Protein AF-A0A2V5Q8K9-F1 (afdb_monomer)

Mean predicted aligned error: 4.5 Å

Structure (mmCIF, N/CA/C/O backbone):
data_AF-A0A2V5Q8K9-F1
#
_entry.id   AF-A0A2V5Q8K9-F1
#
loop_
_atom_site.group_PDB
_atom_site.id
_atom_site.type_symbol
_atom_site.label_atom_id
_atom_site.label_alt_id
_atom_site.label_comp_id
_atom_site.label_asym_id
_atom_site.label_entity_id
_atom_site.label_seq_id
_atom_site.pdbx_PDB_ins_code
_atom_site.Cartn_x
_atom_site.Cartn_y
_atom_site.Cartn_z
_atom_site.occupancy
_atom_site.B_iso_or_equiv
_atom_site.auth_seq_id
_atom_site.auth_comp_id
_atom_site.auth_asym_id
_atom_site.auth_atom_id
_atom_site.pdbx_PDB_model_num
ATOM 1 N N . MET A 1 1 ? 4.299 5.454 12.521 1.00 78.00 1 MET A N 1
ATOM 2 C CA . MET A 1 1 ? 3.818 4.447 11.547 1.00 78.00 1 MET A CA 1
ATOM 3 C C . MET A 1 1 ? 4.243 4.804 10.130 1.00 78.00 1 MET A C 1
ATOM 5 O O . MET A 1 1 ? 5.062 4.069 9.610 1.00 78.00 1 MET A O 1
ATOM 9 N N . ALA A 1 2 ? 3.815 5.938 9.555 1.00 81.38 2 ALA A N 1
ATOM 10 C CA . ALA A 1 2 ? 4.204 6.335 8.190 1.00 81.38 2 ALA A CA 1
ATOM 11 C C . ALA A 1 2 ? 5.725 6.293 7.936 1.00 81.38 2 ALA A C 1
ATOM 13 O O . ALA A 1 2 ? 6.156 5.607 7.022 1.00 81.38 2 ALA A O 1
ATOM 14 N N . ILE A 1 3 ? 6.539 6.900 8.813 1.00 89.94 3 ILE A N 1
ATOM 15 C CA . ILE A 1 3 ? 8.014 6.887 8.697 1.00 89.94 3 ILE A CA 1
ATOM 16 C C . ILE A 1 3 ? 8.577 5.458 8.649 1.00 89.94 3 ILE A C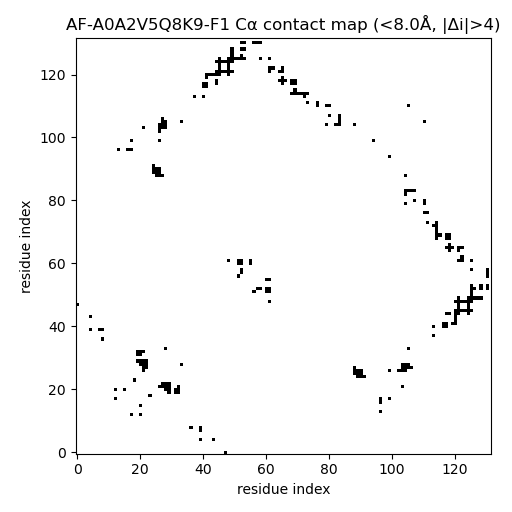 1
ATOM 18 O O . ILE A 1 3 ? 9.430 5.152 7.826 1.00 89.94 3 ILE A O 1
ATOM 22 N N . LEU A 1 4 ? 8.084 4.567 9.512 1.00 89.31 4 LEU A N 1
ATOM 23 C CA . LEU A 1 4 ? 8.542 3.178 9.565 1.00 89.31 4 LEU A CA 1
ATOM 24 C C . LEU A 1 4 ? 8.188 2.426 8.275 1.00 89.31 4 LEU A C 1
ATOM 26 O O . LEU A 1 4 ? 9.013 1.686 7.756 1.00 89.31 4 LEU A O 1
ATOM 30 N N . ILE A 1 5 ? 6.994 2.663 7.728 1.00 89.00 5 ILE A N 1
ATOM 31 C CA . ILE A 1 5 ? 6.558 2.082 6.452 1.00 89.00 5 ILE A CA 1
ATOM 32 C C . ILE A 1 5 ? 7.443 2.592 5.313 1.00 89.00 5 ILE A C 1
ATOM 34 O O . ILE A 1 5 ? 7.925 1.795 4.513 1.00 89.00 5 ILE A O 1
ATOM 38 N N . THR A 1 6 ? 7.720 3.898 5.279 1.00 88.69 6 THR A N 1
ATOM 39 C CA . THR A 1 6 ? 8.639 4.503 4.310 1.00 88.69 6 THR A CA 1
ATOM 40 C C . THR A 1 6 ? 10.025 3.863 4.382 1.00 88.69 6 THR A C 1
ATOM 42 O O . THR A 1 6 ? 10.568 3.488 3.349 1.00 88.69 6 THR A O 1
ATOM 45 N N . ILE A 1 7 ? 10.578 3.667 5.585 1.00 93.75 7 ILE A N 1
ATOM 46 C CA . ILE A 1 7 ? 11.880 3.008 5.770 1.00 93.75 7 ILE A CA 1
ATOM 47 C C . ILE A 1 7 ? 11.851 1.568 5.249 1.00 93.75 7 ILE A C 1
ATOM 49 O O . ILE A 1 7 ? 12.787 1.161 4.567 1.00 93.75 7 ILE A O 1
ATOM 53 N N . ILE A 1 8 ? 10.786 0.805 5.519 1.00 93.81 8 ILE A N 1
ATOM 54 C CA . ILE A 1 8 ? 10.654 -0.577 5.030 1.00 93.81 8 ILE A CA 1
ATOM 55 C C . ILE A 1 8 ? 10.613 -0.616 3.500 1.00 93.81 8 ILE A C 1
ATOM 57 O O . ILE A 1 8 ? 11.313 -1.427 2.900 1.00 93.81 8 ILE A O 1
ATOM 61 N N . PHE A 1 9 ? 9.842 0.269 2.863 1.00 91.88 9 PHE A N 1
ATOM 62 C CA . PHE A 1 9 ? 9.799 0.361 1.402 1.00 91.88 9 PHE A CA 1
ATOM 63 C C . PHE A 1 9 ? 11.159 0.739 0.809 1.00 91.88 9 PHE A C 1
ATOM 65 O O . PHE A 1 9 ? 11.600 0.103 -0.146 1.00 91.88 9 PHE A O 1
ATOM 72 N N . ILE A 1 10 ? 11.847 1.725 1.391 1.00 92.06 10 ILE A N 1
ATOM 73 C CA . ILE A 1 10 ? 13.190 2.125 0.952 1.00 92.06 10 ILE A CA 1
ATOM 74 C C . ILE A 1 10 ? 14.166 0.956 1.102 1.00 92.06 10 ILE A C 1
ATOM 76 O O . ILE A 1 10 ? 14.872 0.629 0.155 1.00 92.06 10 ILE A O 1
ATOM 80 N N . ALA A 1 11 ? 14.185 0.293 2.258 1.00 93.25 11 ALA A N 1
ATOM 81 C CA . ALA A 1 11 ? 15.069 -0.839 2.506 1.00 93.25 11 ALA A CA 1
ATOM 82 C C . ALA A 1 11 ? 14.795 -1.997 1.535 1.00 93.25 11 ALA A C 1
ATOM 84 O O . ALA A 1 11 ? 15.730 -2.529 0.943 1.00 93.25 11 ALA A O 1
ATOM 85 N N . ALA A 1 12 ? 13.523 -2.351 1.317 1.00 93.94 12 ALA A N 1
ATOM 86 C CA . ALA A 1 12 ? 13.137 -3.392 0.368 1.00 93.94 12 ALA A CA 1
ATOM 87 C C . ALA A 1 12 ? 13.603 -3.061 -1.056 1.00 93.94 12 ALA A C 1
ATOM 89 O O . ALA A 1 12 ? 14.130 -3.928 -1.751 1.00 93.94 12 ALA A O 1
ATOM 90 N N . PHE A 1 13 ? 13.458 -1.802 -1.471 1.00 91.94 13 PHE A N 1
ATOM 91 C CA . PHE A 1 13 ? 13.926 -1.348 -2.774 1.00 91.94 13 PHE A CA 1
ATOM 92 C C . PHE A 1 13 ? 15.451 -1.412 -2.893 1.00 91.94 13 PHE A C 1
ATOM 94 O O . PHE A 1 13 ? 15.962 -1.932 -3.879 1.00 91.94 13 PHE A O 1
ATOM 101 N N . LEU A 1 14 ? 16.187 -0.923 -1.889 1.00 91.69 14 LEU A N 1
ATOM 102 C CA . LEU A 1 14 ? 17.653 -0.936 -1.891 1.00 91.69 14 LEU A CA 1
ATOM 103 C C . LEU A 1 14 ? 18.222 -2.360 -1.919 1.00 91.69 14 LEU A C 1
ATOM 105 O O . LEU A 1 14 ? 19.243 -2.593 -2.555 1.00 91.69 14 LEU A O 1
ATOM 109 N N . VAL A 1 15 ? 17.555 -3.314 -1.263 1.00 93.50 15 VAL A N 1
ATOM 110 C CA . VAL A 1 15 ? 17.940 -4.735 -1.286 1.00 93.50 15 VAL A CA 1
ATOM 111 C C . VAL A 1 15 ? 17.690 -5.372 -2.656 1.00 93.50 15 VAL A C 1
ATOM 113 O O . VAL A 1 15 ? 18.463 -6.225 -3.087 1.00 93.50 15 VAL A O 1
ATOM 116 N N . LEU A 1 16 ? 16.605 -4.997 -3.337 1.00 92.06 16 LEU A N 1
ATOM 117 C CA . LEU A 1 16 ? 16.255 -5.550 -4.647 1.00 92.06 16 LEU A CA 1
ATOM 118 C C . LEU A 1 16 ? 17.045 -4.928 -5.797 1.00 92.06 16 LEU A C 1
ATOM 120 O O . LEU A 1 16 ? 17.339 -5.631 -6.764 1.00 92.06 16 LEU A O 1
ATOM 124 N N . GLY A 1 17 ? 17.354 -3.637 -5.695 1.00 90.25 17 GLY A N 1
ATOM 125 C CA . GLY A 1 17 ? 17.894 -2.851 -6.797 1.00 90.25 17 GLY A CA 1
ATOM 126 C C . GLY A 1 17 ? 16.842 -2.505 -7.854 1.00 90.25 17 GLY A C 1
ATOM 127 O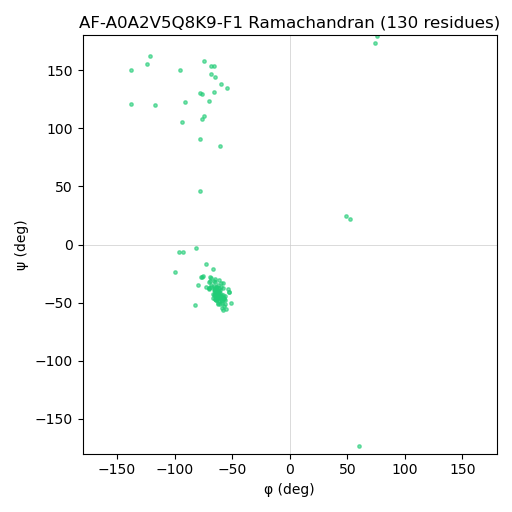 O . GLY A 1 17 ? 15.698 -2.974 -7.829 1.00 90.25 17 GLY A O 1
ATOM 128 N N . ILE A 1 18 ? 17.245 -1.669 -8.811 1.00 90.31 18 ILE A N 1
ATOM 129 C CA . ILE A 1 18 ? 16.388 -1.201 -9.913 1.00 90.31 18 ILE A CA 1
ATOM 130 C C . ILE A 1 18 ? 16.018 -2.382 -10.823 1.00 90.31 18 ILE A C 1
ATOM 132 O O . ILE A 1 18 ? 14.890 -2.490 -11.299 1.00 90.31 18 ILE A O 1
ATOM 136 N N . GLU A 1 19 ? 16.950 -3.311 -11.001 1.00 89.06 19 GLU A N 1
ATOM 137 C CA . GLU A 1 19 ? 16.892 -4.438 -11.930 1.00 89.06 19 GLU A CA 1
ATOM 138 C C . GLU A 1 19 ? 15.798 -5.439 -11.558 1.00 89.06 19 GLU A C 1
ATOM 140 O O . GLU A 1 19 ? 15.221 -6.083 -12.430 1.00 89.06 19 GLU A O 1
ATOM 145 N N . ARG A 1 20 ? 15.505 -5.584 -10.260 1.00 92.00 20 ARG A N 1
ATOM 146 C CA . ARG A 1 20 ? 14.438 -6.470 -9.773 1.00 92.00 20 ARG A CA 1
ATOM 147 C C . ARG A 1 20 ? 13.152 -5.724 -9.451 1.00 92.00 20 ARG A C 1
ATOM 149 O O . ARG A 1 20 ? 12.091 -6.349 -9.439 1.00 92.00 20 ARG A O 1
ATOM 156 N N . ALA A 1 21 ? 13.224 -4.424 -9.165 1.00 92.31 21 ALA A N 1
ATOM 157 C CA . ALA A 1 21 ? 12.05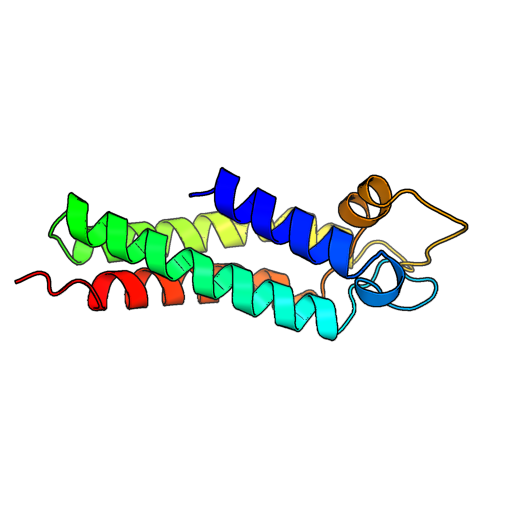0 -3.614 -8.854 1.00 92.31 21 ALA A CA 1
ATOM 158 C C . ALA A 1 21 ? 11.227 -3.253 -10.104 1.00 92.31 21 ALA A C 1
ATOM 160 O O . ALA A 1 21 ? 10.008 -3.101 -10.019 1.00 92.31 21 ALA A O 1
ATOM 161 N N . PHE A 1 22 ? 11.873 -3.171 -11.267 1.00 92.81 22 PHE A N 1
ATOM 162 C CA . PHE A 1 22 ? 11.258 -2.776 -12.532 1.00 92.81 22 PHE A CA 1
ATOM 163 C C . PHE A 1 22 ? 11.395 -3.851 -13.607 1.00 92.81 22 PHE A C 1
ATOM 165 O O . PHE A 1 22 ? 12.224 -4.753 -13.507 1.00 92.81 22 PHE A O 1
ATOM 172 N N . GLN A 1 23 ? 10.579 -3.748 -14.653 1.00 92.25 23 GLN A N 1
ATOM 173 C CA . GLN A 1 23 ? 10.791 -4.500 -15.881 1.00 92.25 23 GLN A CA 1
ATOM 174 C C . GLN A 1 23 ? 12.087 -4.037 -16.584 1.00 92.25 23 GLN A C 1
ATOM 176 O O . GLN A 1 23 ? 12.522 -2.888 -16.402 1.00 92.25 23 GLN A O 1
ATOM 181 N N . PRO A 1 24 ? 12.726 -4.914 -17.380 1.00 89.31 24 PRO A N 1
ATOM 182 C CA . PRO A 1 24 ? 13.868 -4.535 -18.208 1.00 89.31 24 PRO A CA 1
ATOM 183 C C . PRO A 1 24 ? 13.518 -3.350 -19.115 1.00 89.31 24 PRO A C 1
ATOM 185 O O . PRO A 1 24 ? 12.435 -3.323 -19.695 1.00 89.31 24 PRO A O 1
ATOM 188 N N . ASP A 1 25 ? 14.413 -2.363 -19.186 1.00 87.69 25 ASP A N 1
ATOM 189 C CA . ASP A 1 25 ? 14.305 -1.171 -20.047 1.00 87.69 25 ASP A CA 1
ATOM 190 C C . ASP A 1 25 ? 12.990 -0.374 -19.934 1.00 87.69 25 ASP A C 1
ATOM 192 O O . ASP A 1 25 ? 12.630 0.405 -20.818 1.00 87.69 25 ASP A O 1
ATOM 196 N N . SER A 1 26 ? 12.279 -0.522 -18.813 1.00 90.25 26 SER A N 1
ATOM 197 C CA . SER A 1 26 ? 10.966 0.081 -18.596 1.00 90.25 26 SER A CA 1
ATOM 198 C C . SER A 1 26 ? 10.821 0.655 -17.187 1.00 90.25 26 SER A C 1
ATOM 200 O O . SER A 1 26 ? 11.433 0.187 -16.226 1.00 90.25 26 SER A O 1
ATOM 202 N N . TYR A 1 27 ? 10.004 1.697 -17.053 1.00 91.31 27 TYR A N 1
ATOM 203 C CA . TYR A 1 27 ? 9.574 2.239 -15.762 1.00 91.31 27 TYR A CA 1
ATOM 204 C C . TYR A 1 27 ? 8.410 1.460 -15.147 1.00 91.31 27 TYR A C 1
ATOM 206 O O . TYR A 1 27 ? 7.997 1.760 -14.027 1.00 91.31 27 TYR A O 1
ATOM 214 N N . GLU A 1 28 ? 7.882 0.455 -15.843 1.00 92.56 28 GLU A N 1
ATOM 215 C CA . GLU A 1 28 ? 6.885 -0.439 -15.273 1.00 92.56 28 GLU A CA 1
ATOM 216 C C . GLU A 1 28 ? 7.485 -1.262 -14.141 1.00 92.56 28 GLU A C 1
ATOM 218 O O . GLU A 1 28 ? 8.551 -1.868 -14.271 1.00 92.56 28 GLU A O 1
ATOM 223 N N . ILE A 1 29 ? 6.789 -1.300 -13.013 1.00 93.88 29 ILE A N 1
ATOM 224 C CA . ILE A 1 29 ? 7.215 -2.119 -11.883 1.00 93.88 29 ILE A CA 1
ATOM 225 C C . ILE A 1 29 ? 7.092 -3.613 -12.203 1.00 93.88 29 ILE A C 1
ATOM 227 O O . ILE A 1 29 ? 6.190 -4.059 -12.917 1.00 93.88 29 ILE A O 1
ATOM 231 N N . SER A 1 30 ? 8.003 -4.408 -11.651 1.00 95.12 30 SER A N 1
ATOM 232 C CA . SER A 1 30 ? 8.004 -5.857 -11.832 1.00 95.12 30 SER A CA 1
ATOM 233 C C . SER A 1 30 ? 6.896 -6.530 -11.012 1.00 95.12 30 SER A C 1
ATOM 235 O O . SER A 1 30 ? 6.453 -6.018 -9.980 1.00 95.12 30 SER A O 1
ATOM 237 N N . ALA A 1 31 ? 6.488 -7.739 -11.410 1.00 95.00 31 ALA A N 1
ATOM 238 C CA . ALA A 1 31 ? 5.547 -8.550 -10.628 1.00 95.00 31 ALA A CA 1
ATOM 239 C C . ALA A 1 31 ? 6.057 -8.839 -9.201 1.00 95.00 31 ALA A C 1
ATOM 241 O O . ALA A 1 31 ? 5.270 -8.888 -8.254 1.00 95.00 31 ALA A O 1
ATOM 242 N N . LEU A 1 32 ? 7.378 -8.976 -9.038 1.00 94.94 32 LEU A N 1
ATOM 243 C CA . LEU A 1 32 ? 8.015 -9.154 -7.736 1.00 94.94 32 LEU A CA 1
ATOM 244 C C . LEU A 1 32 ? 7.804 -7.922 -6.847 1.00 94.94 32 LEU A C 1
ATOM 246 O O . LEU A 1 32 ? 7.384 -8.056 -5.697 1.00 94.94 32 LEU A O 1
ATOM 250 N N . TRP A 1 33 ? 8.049 -6.725 -7.386 1.00 95.81 33 TRP A N 1
ATOM 251 C CA . TRP A 1 33 ? 7.848 -5.480 -6.650 1.00 95.81 33 TRP A CA 1
ATOM 252 C C . TRP A 1 33 ? 6.379 -5.227 -6.326 1.00 95.81 33 TRP A C 1
ATOM 254 O O . TRP A 1 33 ? 6.072 -4.777 -5.222 1.00 95.81 33 TRP A O 1
ATOM 264 N N . ILE A 1 34 ? 5.467 -5.577 -7.240 1.00 95.12 34 ILE A N 1
ATOM 265 C CA . ILE A 1 34 ? 4.021 -5.542 -6.988 1.00 95.12 34 ILE A CA 1
ATOM 266 C C . ILE A 1 34 ? 3.685 -6.413 -5.775 1.00 95.12 34 ILE A C 1
ATOM 268 O O . ILE A 1 34 ? 3.084 -5.922 -4.822 1.00 95.12 34 ILE A O 1
ATOM 272 N N . GLY A 1 35 ? 4.111 -7.680 -5.771 1.00 95.62 35 GLY A N 1
ATOM 273 C CA . GLY A 1 35 ? 3.839 -8.603 -4.668 1.00 95.62 35 GLY A CA 1
ATOM 274 C C . GLY A 1 35 ? 4.359 -8.085 -3.325 1.00 95.62 35 GLY A C 1
ATOM 275 O O . GLY A 1 35 ? 3.622 -8.053 -2.340 1.00 95.62 35 GLY A O 1
ATOM 276 N N . ILE A 1 36 ? 5.602 -7.601 -3.297 1.00 95.56 36 ILE A N 1
ATOM 277 C CA . ILE A 1 36 ? 6.222 -7.032 -2.092 1.00 95.56 36 ILE A CA 1
ATOM 278 C C . ILE A 1 36 ? 5.473 -5.782 -1.620 1.00 95.56 36 ILE A C 1
ATOM 280 O O . ILE A 1 36 ? 5.161 -5.661 -0.435 1.00 95.56 36 ILE A O 1
ATOM 284 N N . SER A 1 37 ? 5.119 -4.885 -2.540 1.00 94.19 37 SER A N 1
ATOM 285 C CA . SER A 1 37 ? 4.385 -3.658 -2.228 1.00 94.19 37 SER A CA 1
ATOM 286 C C . SER A 1 37 ? 3.001 -3.944 -1.650 1.00 94.19 37 SER A C 1
ATOM 288 O O . SER A 1 37 ? 2.596 -3.287 -0.692 1.00 94.19 37 SER A O 1
ATOM 290 N N . LEU A 1 38 ? 2.292 -4.946 -2.181 1.00 94.88 38 LEU A N 1
ATOM 291 C CA . LEU A 1 38 ? 0.990 -5.367 -1.662 1.00 94.88 38 LEU A CA 1
ATOM 292 C C . LEU A 1 38 ? 1.109 -5.947 -0.248 1.00 94.88 38 LEU A C 1
ATOM 294 O O . LEU A 1 38 ? 0.319 -5.590 0.625 1.00 94.88 38 LEU A O 1
ATOM 298 N N . VAL A 1 39 ? 2.116 -6.792 0.003 1.00 95.38 39 VAL A N 1
ATOM 299 C CA . VAL A 1 39 ? 2.361 -7.383 1.329 1.00 95.38 39 VAL A CA 1
ATOM 300 C C . VAL A 1 39 ? 2.724 -6.311 2.354 1.00 95.38 39 VAL A C 1
ATOM 302 O O . VAL A 1 39 ? 2.131 -6.280 3.433 1.00 95.38 39 VAL A O 1
ATO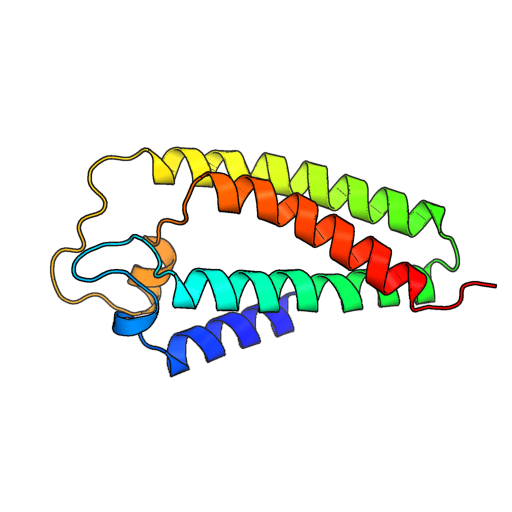M 305 N N . ILE A 1 40 ? 3.654 -5.407 2.028 1.00 94.56 40 ILE A N 1
ATOM 306 C CA . ILE A 1 40 ? 4.050 -4.317 2.930 1.00 94.56 40 ILE A CA 1
ATOM 307 C C . ILE A 1 40 ? 2.868 -3.368 3.155 1.00 94.56 40 ILE A C 1
ATOM 309 O O . ILE A 1 40 ? 2.560 -3.036 4.298 1.00 94.56 40 ILE A O 1
ATOM 313 N N . GLY A 1 41 ? 2.176 -2.960 2.089 1.00 93.19 41 GLY A N 1
ATOM 314 C CA . GLY A 1 41 ? 1.029 -2.056 2.155 1.00 93.19 41 GLY A CA 1
ATOM 315 C C . GLY A 1 41 ? -0.083 -2.607 3.046 1.00 93.19 41 GLY A C 1
ATOM 316 O O . GLY A 1 41 ? -0.442 -1.980 4.045 1.00 93.19 41 GLY A O 1
ATOM 317 N N . PHE A 1 42 ? -0.567 -3.814 2.751 1.00 94.62 42 PHE A N 1
ATOM 318 C CA . PHE A 1 42 ? -1.608 -4.468 3.544 1.00 94.62 42 PHE A CA 1
ATOM 319 C C . PHE A 1 42 ? -1.149 -4.753 4.980 1.00 94.62 42 PHE A C 1
ATOM 321 O O . PHE A 1 42 ? -1.846 -4.411 5.938 1.00 94.62 42 PHE A O 1
ATOM 328 N N . GLY A 1 43 ? 0.054 -5.311 5.144 1.00 95.12 43 GLY A N 1
ATOM 329 C CA . GLY A 1 43 ? 0.633 -5.614 6.451 1.00 95.12 43 GLY A CA 1
ATOM 330 C C . GLY A 1 43 ? 0.803 -4.374 7.326 1.00 95.12 43 GLY A C 1
ATOM 331 O O . GLY A 1 43 ? 0.618 -4.452 8.536 1.00 95.12 43 GLY A O 1
ATOM 332 N N . SER A 1 44 ? 1.082 -3.215 6.727 1.00 92.69 44 SER A N 1
ATOM 333 C CA . SER A 1 44 ? 1.223 -1.948 7.446 1.00 92.69 44 SER A CA 1
ATOM 334 C C . SER A 1 44 ? -0.103 -1.305 7.867 1.00 92.69 44 SER A C 1
ATOM 336 O O . SER A 1 44 ? -0.159 -0.612 8.888 1.00 92.69 44 SER A O 1
ATOM 338 N N . ALA A 1 45 ? -1.183 -1.564 7.127 1.00 94.62 45 ALA A N 1
ATOM 339 C CA . ALA A 1 45 ? -2.515 -1.062 7.448 1.00 94.62 45 ALA A CA 1
ATOM 340 C C . ALA A 1 45 ? -3.096 -1.718 8.715 1.00 94.62 45 ALA A C 1
ATOM 342 O O . ALA A 1 45 ? -3.804 -1.065 9.487 1.00 94.62 45 ALA A O 1
ATOM 343 N N . ILE A 1 46 ? -2.738 -2.982 8.972 1.00 95.38 46 ILE A N 1
ATOM 344 C CA . ILE A 1 46 ? -3.180 -3.754 10.144 1.00 95.38 46 ILE A CA 1
ATOM 345 C C . ILE A 1 46 ? -2.778 -3.073 11.471 1.00 95.38 46 ILE A C 1
ATOM 347 O O . ILE A 1 46 ? -3.671 -2.770 12.268 1.00 95.38 46 ILE A O 1
ATOM 351 N N . PRO A 1 47 ? -1.495 -2.745 11.734 1.00 93.75 47 PRO A N 1
ATOM 352 C CA . PRO A 1 47 ? -1.101 -1.967 12.907 1.00 93.75 47 PRO A CA 1
ATOM 353 C C . PRO A 1 47 ? -1.849 -0.639 13.046 1.00 93.75 47 PRO A C 1
ATOM 355 O O . PRO A 1 47 ? -2.212 -0.264 14.159 1.00 93.75 47 PRO A O 1
ATOM 358 N N . GLY A 1 48 ? -2.120 0.056 11.936 1.00 91.94 48 GLY A N 1
ATOM 359 C CA . GLY A 1 48 ? -2.887 1.304 11.946 1.00 91.94 48 GLY A CA 1
ATOM 360 C C . GLY A 1 48 ? -4.293 1.118 12.522 1.00 91.94 48 GLY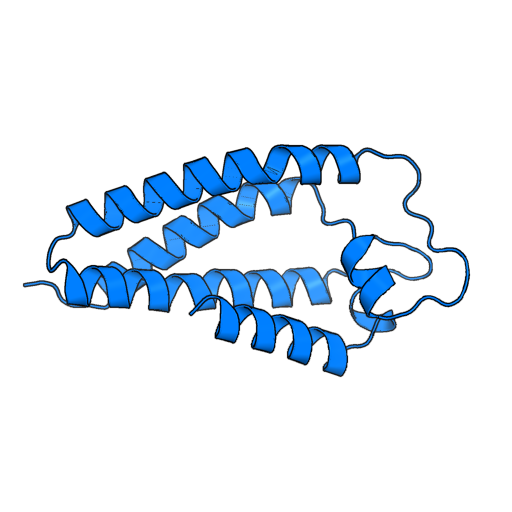 A C 1
ATOM 361 O O . GLY A 1 48 ? -4.703 1.855 13.421 1.00 91.94 48 GLY A O 1
ATOM 362 N N . GLY A 1 49 ? -5.000 0.082 12.068 1.00 93.44 49 GLY A N 1
ATOM 363 C CA . GLY A 1 49 ? -6.309 -0.291 12.602 1.00 93.44 49 GLY A CA 1
ATOM 364 C C . GLY A 1 49 ? -6.272 -0.755 14.054 1.00 93.44 49 GLY A C 1
ATOM 365 O O . GLY A 1 49 ? -7.099 -0.332 14.862 1.00 93.44 49 GLY A O 1
ATOM 366 N N . TYR A 1 50 ? -5.276 -1.566 14.414 1.00 94.50 50 TYR A N 1
ATOM 367 C CA . TYR A 1 50 ? -5.098 -2.043 15.785 1.00 94.50 50 TYR A CA 1
ATOM 368 C C . TYR A 1 50 ? -4.885 -0.885 16.772 1.00 94.50 50 TYR A C 1
ATOM 370 O O . TYR A 1 50 ? -5.522 -0.835 17.826 1.00 94.50 50 TYR A O 1
ATOM 378 N N . VAL A 1 51 ? -4.024 0.077 16.421 1.00 93.75 51 VAL A N 1
ATOM 379 C CA . VAL A 1 51 ? -3.771 1.274 17.237 1.00 93.75 51 VAL A CA 1
ATOM 380 C C . VAL A 1 51 ? -5.025 2.147 17.324 1.00 93.75 51 VAL A C 1
ATOM 382 O O . VAL A 1 51 ? -5.371 2.601 18.414 1.00 93.75 51 VAL A O 1
ATOM 385 N N . CYS A 1 52 ? -5.753 2.329 16.217 1.00 94.19 52 CYS A N 1
ATOM 386 C CA . CYS A 1 52 ? -7.020 3.063 16.219 1.00 94.19 52 CYS A CA 1
ATOM 387 C C . CYS A 1 52 ? -8.037 2.439 17.186 1.00 94.19 52 CYS A C 1
ATOM 389 O O . CYS A 1 52 ? -8.624 3.151 18.005 1.00 94.19 52 CYS A O 1
ATOM 391 N N . ALA A 1 53 ? -8.199 1.114 17.163 1.00 94.62 53 ALA A N 1
ATOM 392 C CA . ALA A 1 53 ? -9.085 0.402 18.080 1.00 94.62 53 ALA A CA 1
ATOM 393 C C . ALA A 1 53 ? -8.619 0.506 19.541 1.00 94.62 53 ALA A C 1
ATOM 395 O O . ALA A 1 53 ? -9.439 0.693 20.439 1.00 94.62 53 ALA A O 1
ATOM 396 N N . ALA A 1 54 ? -7.308 0.439 19.793 1.00 93.44 54 ALA A N 1
ATOM 397 C CA . ALA A 1 54 ? -6.748 0.561 21.137 1.00 93.44 54 ALA A CA 1
ATOM 398 C C . ALA A 1 54 ? -6.992 1.944 21.770 1.00 93.44 54 ALA A C 1
ATOM 400 O O . ALA A 1 54 ? -7.240 2.022 22.974 1.00 93.44 54 ALA A O 1
ATOM 401 N N . ILE A 1 55 ? -6.945 3.013 20.966 1.00 93.94 55 ILE A N 1
ATOM 402 C CA . ILE A 1 55 ? -7.151 4.395 21.423 1.00 93.94 55 ILE A CA 1
ATOM 403 C C . ILE A 1 55 ? -8.642 4.722 21.519 1.00 93.94 55 ILE A C 1
ATOM 405 O O . ILE A 1 55 ? -9.110 5.189 22.552 1.00 93.94 55 ILE A O 1
ATOM 409 N N . SER A 1 56 ? -9.393 4.476 20.444 1.00 92.75 56 SER A N 1
ATOM 410 C CA . SER A 1 56 ? -10.800 4.882 20.358 1.00 92.75 56 SER A CA 1
ATOM 411 C C . SER A 1 56 ? -11.734 4.000 21.181 1.00 92.75 56 SER A C 1
ATOM 413 O O . SER A 1 56 ? -12.808 4.459 21.564 1.00 92.75 56 SER A O 1
ATOM 415 N N . ARG A 1 57 ? -11.357 2.730 21.409 1.00 89.19 57 ARG A N 1
ATOM 416 C CA . ARG A 1 57 ? -12.200 1.686 22.021 1.00 89.19 57 ARG A CA 1
ATOM 417 C C . ARG A 1 57 ? -13.597 1.590 21.389 1.00 89.19 57 ARG A C 1
ATOM 419 O O . ARG A 1 57 ? -14.537 1.140 22.032 1.00 89.19 57 ARG A O 1
ATOM 426 N N . ASN A 1 58 ? -13.742 2.027 20.137 1.00 89.88 58 ASN A N 1
ATOM 427 C CA . ASN A 1 58 ? -15.019 2.118 19.444 1.00 89.88 58 ASN A CA 1
ATOM 428 C C . ASN A 1 58 ? -14.865 1.632 18.002 1.00 89.88 58 ASN A C 1
ATOM 430 O O . ASN A 1 58 ? -14.124 2.207 17.201 1.00 89.88 58 ASN A O 1
ATOM 434 N N . TRP A 1 59 ? -15.630 0.602 17.650 1.00 91.00 59 TRP A N 1
ATOM 435 C CA . TRP A 1 59 ? -15.629 0.030 16.308 1.00 91.00 59 TRP A CA 1
ATOM 436 C C . TRP A 1 59 ? -16.019 1.045 15.221 1.00 91.00 59 TRP A C 1
ATOM 438 O O . TRP A 1 59 ? -15.419 1.061 14.145 1.00 91.00 59 TRP A O 1
ATOM 448 N N . ARG A 1 60 ? -16.962 1.955 15.509 1.00 94.19 60 ARG A N 1
ATOM 449 C CA . ARG A 1 60 ? -17.398 2.978 14.543 1.00 94.19 60 ARG A CA 1
ATOM 450 C C . ARG A 1 60 ? -16.266 3.932 14.169 1.00 94.19 60 ARG A C 1
ATOM 452 O O . ARG A 1 60 ? -16.162 4.313 13.009 1.00 94.19 60 ARG A O 1
ATOM 459 N N . ALA A 1 61 ? -15.387 4.276 15.112 1.00 94.12 61 ALA A N 1
ATOM 460 C CA . ALA A 1 61 ? -14.232 5.130 14.829 1.00 94.12 61 ALA A CA 1
ATOM 461 C C . ALA A 1 61 ? -13.267 4.463 13.831 1.00 94.12 61 ALA A C 1
ATOM 463 O O . ALA A 1 61 ? -12.770 5.116 12.915 1.00 94.12 61 ALA A O 1
ATOM 464 N N . CYS A 1 62 ? -13.075 3.145 13.947 1.00 94.50 62 CYS A N 1
ATOM 465 C CA . CYS A 1 62 ? -12.255 2.370 13.016 1.00 94.50 62 CYS A CA 1
ATOM 466 C C . CYS A 1 62 ? -12.894 2.282 11.619 1.00 94.50 62 CYS A C 1
ATOM 468 O O . CYS A 1 62 ? -12.187 2.357 10.616 1.00 94.50 62 CYS A O 1
ATOM 470 N N . GLN A 1 63 ? -14.227 2.171 11.539 1.00 96.25 63 GLN A N 1
ATOM 471 C CA . GLN A 1 63 ? -14.956 2.215 10.265 1.00 96.25 63 GLN A CA 1
ATOM 472 C C . GLN A 1 63 ? -14.822 3.574 9.578 1.00 96.25 63 GLN A C 1
ATOM 474 O O . GLN A 1 63 ? -14.549 3.623 8.381 1.00 96.25 63 GLN A O 1
ATOM 479 N N . VAL A 1 64 ? -14.956 4.671 10.330 1.00 96.88 64 VAL A N 1
ATOM 480 C CA . VAL A 1 64 ? -14.749 6.024 9.796 1.00 96.88 64 VAL A CA 1
ATOM 481 C C . VAL A 1 64 ? -13.322 6.178 9.278 1.00 96.88 64 VAL A C 1
ATOM 483 O O . VAL A 1 64 ? -13.141 6.648 8.161 1.00 96.88 64 VAL A O 1
ATOM 486 N N . LEU A 1 65 ? -12.314 5.716 10.027 1.00 94.75 65 LEU A N 1
ATOM 487 C CA . LEU A 1 65 ? -10.925 5.738 9.562 1.00 94.75 65 LEU A CA 1
ATOM 488 C C . LEU A 1 65 ? -10.746 4.954 8.252 1.00 94.75 65 LEU A C 1
ATOM 490 O O . LEU A 1 65 ? -10.103 5.451 7.330 1.00 94.75 65 LEU A O 1
ATOM 494 N N . ALA A 1 66 ? -11.331 3.759 8.147 1.00 96.56 66 ALA A N 1
ATOM 495 C CA . ALA A 1 66 ? -11.273 2.962 6.926 1.00 96.56 66 ALA A CA 1
ATOM 496 C C . ALA A 1 66 ? -11.910 3.700 5.735 1.00 96.56 66 ALA A C 1
ATOM 498 O O . ALA A 1 66 ? -11.302 3.766 4.671 1.00 96.56 66 ALA A O 1
ATOM 499 N N . VAL A 1 67 ? -13.082 4.321 5.921 1.0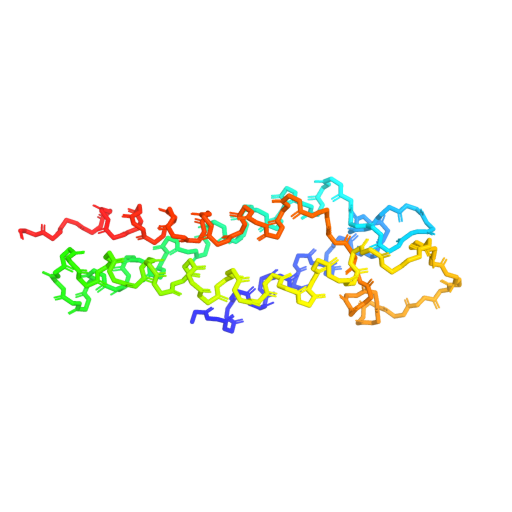0 97.44 67 VAL A N 1
ATOM 500 C CA . VAL A 1 67 ? -13.742 5.142 4.888 1.00 97.44 67 VAL A CA 1
ATOM 501 C C . VAL A 1 67 ? -12.870 6.328 4.479 1.00 97.44 67 VAL A C 1
ATOM 503 O O . VAL A 1 67 ? -12.689 6.563 3.287 1.00 97.44 67 VAL A O 1
ATOM 506 N N . VAL A 1 68 ? -12.283 7.044 5.441 1.00 96.31 68 VAL A N 1
ATOM 507 C CA . VAL A 1 68 ? -11.368 8.164 5.168 1.00 96.31 68 VAL A CA 1
ATOM 508 C C . VAL A 1 68 ? -10.180 7.701 4.324 1.00 96.31 68 VAL A C 1
ATOM 510 O O . VAL A 1 68 ? -9.828 8.369 3.356 1.00 96.31 68 VAL A O 1
ATOM 513 N N . VAL A 1 69 ? -9.596 6.542 4.635 1.00 95.31 69 VAL A N 1
ATOM 514 C CA . VAL A 1 69 ? -8.484 5.972 3.861 1.00 95.31 69 VAL A CA 1
ATOM 515 C C . VAL A 1 69 ? -8.907 5.583 2.447 1.00 95.31 69 VAL A C 1
ATOM 517 O O . VAL A 1 69 ? -8.153 5.854 1.516 1.00 95.31 69 VAL A O 1
ATOM 520 N N . VAL A 1 70 ? -10.107 5.022 2.254 1.00 96.62 70 VAL A N 1
ATOM 521 C CA . VAL A 1 70 ? -10.632 4.765 0.901 1.00 96.62 70 VAL A CA 1
ATOM 522 C C . VAL A 1 70 ? -10.770 6.070 0.125 1.00 96.62 70 VAL A C 1
ATOM 524 O O . VAL A 1 70 ? -10.253 6.171 -0.982 1.00 96.62 70 VAL A O 1
ATOM 527 N N . VAL A 1 71 ? -11.430 7.079 0.700 1.00 96.81 71 VAL A N 1
ATOM 528 C CA . VAL A 1 71 ? -11.687 8.356 0.017 1.00 96.81 71 VAL A CA 1
ATOM 529 C C . VAL A 1 71 ? -10.381 9.064 -0.336 1.00 96.81 71 VAL A C 1
ATOM 531 O O . VAL A 1 71 ? -10.178 9.426 -1.492 1.00 96.81 71 VAL A O 1
ATOM 534 N N . LEU A 1 72 ? -9.468 9.217 0.626 1.00 94.56 72 LEU A N 1
ATOM 535 C CA . LEU A 1 72 ? -8.166 9.839 0.378 1.00 94.56 72 LEU A CA 1
ATOM 536 C C . LEU A 1 72 ? -7.340 9.030 -0.621 1.00 94.56 72 LEU A C 1
ATOM 538 O O . LEU A 1 72 ? -6.738 9.603 -1.523 1.00 94.56 72 LEU A O 1
ATOM 542 N N . GLY A 1 73 ? -7.340 7.703 -0.496 1.00 92.81 73 GLY A N 1
ATOM 543 C CA . GLY A 1 73 ? -6.636 6.827 -1.419 1.00 92.81 73 GLY A CA 1
ATOM 544 C C . GLY A 1 73 ? -7.146 6.970 -2.853 1.00 92.81 73 GLY A C 1
ATOM 545 O O . GLY A 1 73 ? -6.340 7.111 -3.766 1.00 92.81 73 GLY A O 1
ATOM 546 N N . LEU A 1 74 ? -8.466 7.017 -3.056 1.00 93.88 74 LEU A N 1
ATOM 547 C CA . LEU A 1 74 ? -9.070 7.234 -4.374 1.00 93.88 74 LEU A CA 1
ATOM 548 C C . LEU A 1 74 ? -8.724 8.611 -4.953 1.00 93.88 74 LEU A C 1
ATOM 550 O O . LEU A 1 74 ? -8.413 8.705 -6.138 1.00 93.88 74 LEU A O 1
ATOM 554 N N . LEU A 1 75 ? -8.715 9.667 -4.133 1.00 93.88 75 LEU A N 1
ATOM 555 C CA . LEU A 1 75 ? -8.285 10.999 -4.575 1.00 93.88 75 LEU A CA 1
ATOM 556 C C . LEU A 1 75 ? -6.817 10.997 -5.026 1.00 93.88 75 LEU A C 1
ATOM 558 O O . LEU A 1 75 ? -6.483 11.579 -6.056 1.00 93.88 75 LEU A O 1
ATOM 562 N N . LEU A 1 76 ? -5.949 10.295 -4.293 1.00 89.50 76 LEU A N 1
ATOM 563 C CA . LEU A 1 76 ? -4.528 10.161 -4.624 1.00 89.50 76 LEU A CA 1
ATOM 564 C C . LEU A 1 76 ? -4.263 9.240 -5.828 1.00 89.50 76 LEU A C 1
ATOM 566 O O . LEU A 1 76 ? -3.191 9.323 -6.424 1.00 89.50 76 LEU A O 1
ATOM 570 N N . CYS A 1 77 ? -5.224 8.404 -6.234 1.00 90.38 77 CYS A N 1
ATOM 571 C CA . CYS A 1 77 ? -5.099 7.586 -7.444 1.00 90.38 77 CYS A CA 1
ATOM 572 C C . CYS A 1 77 ? -5.139 8.418 -8.727 1.00 90.38 77 CYS A C 1
ATOM 574 O O . CYS A 1 77 ? -4.562 8.001 -9.726 1.00 90.38 77 CYS A O 1
ATOM 576 N N . LEU A 1 78 ? -5.807 9.575 -8.724 1.00 89.94 78 LEU A N 1
ATOM 577 C CA . LEU A 1 78 ? -6.011 10.389 -9.927 1.00 89.94 78 LEU A CA 1
ATOM 578 C C . LEU A 1 78 ? -4.696 10.759 -10.643 1.00 89.94 78 LEU A C 1
ATOM 580 O O . LEU A 1 78 ? -4.559 10.396 -11.815 1.00 89.94 78 LEU A O 1
ATOM 584 N N . PRO A 1 79 ? -3.701 11.392 -9.984 1.00 89.12 79 PRO A N 1
ATOM 585 C CA . PRO A 1 79 ? -2.424 11.697 -10.636 1.00 89.12 79 PRO A CA 1
ATOM 586 C C . PRO A 1 79 ? -1.641 10.433 -11.02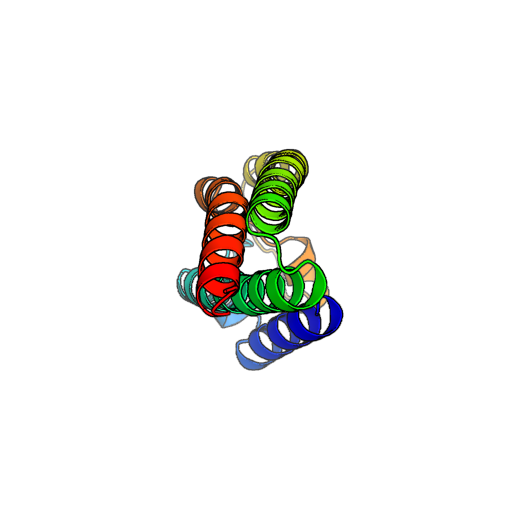4 1.00 89.12 79 PRO A C 1
ATOM 588 O O . PRO A 1 79 ? -0.952 10.414 -12.041 1.00 89.12 79 PRO A O 1
ATOM 591 N N . ALA A 1 80 ? -1.767 9.348 -10.256 1.00 86.88 80 ALA A N 1
ATOM 592 C CA . ALA A 1 80 ? -1.060 8.099 -10.529 1.00 86.88 80 ALA A CA 1
ATOM 593 C C . ALA A 1 80 ? -1.600 7.379 -11.781 1.00 86.88 80 ALA A C 1
ATOM 595 O O . ALA A 1 80 ? -0.832 6.844 -12.584 1.00 86.88 80 ALA A O 1
ATOM 596 N N . ILE A 1 81 ? -2.920 7.410 -11.985 1.00 88.50 81 ILE A N 1
ATOM 597 C CA . ILE A 1 81 ? -3.573 6.899 -13.195 1.00 88.50 81 ILE A CA 1
ATOM 598 C C . ILE A 1 81 ? -3.189 7.754 -14.403 1.00 88.50 81 ILE A C 1
ATOM 600 O O . ILE A 1 81 ? -2.875 7.196 -15.451 1.00 88.50 81 ILE A O 1
ATOM 604 N N . GLN A 1 82 ? -3.166 9.085 -14.262 1.00 88.06 82 GLN A N 1
ATOM 605 C CA . GLN A 1 82 ? -2.707 9.980 -15.331 1.00 88.06 82 GLN A CA 1
ATOM 606 C C . GLN A 1 82 ? -1.289 9.618 -15.777 1.00 88.06 82 GLN A C 1
ATOM 608 O O . GLN A 1 82 ? -1.089 9.330 -16.953 1.00 88.06 82 GLN A O 1
ATOM 613 N N . ARG A 1 83 ? -0.349 9.492 -14.832 1.00 84.50 83 ARG A N 1
ATOM 614 C CA . ARG A 1 83 ? 1.031 9.078 -15.122 1.00 84.50 83 ARG A CA 1
ATOM 615 C C . ARG A 1 83 ? 1.113 7.710 -15.800 1.00 84.50 83 ARG A C 1
ATOM 617 O O . ARG A 1 83 ? 1.946 7.517 -16.680 1.00 84.50 83 ARG A O 1
ATOM 624 N N . SER A 1 84 ? 0.251 6.771 -15.413 1.00 83.31 84 SER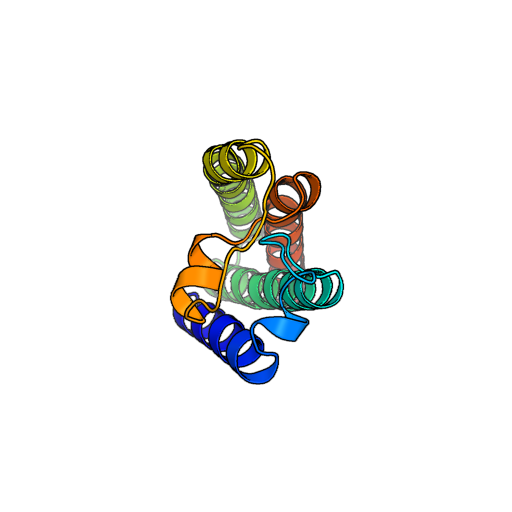 A N 1
ATOM 625 C CA . SER A 1 84 ? 0.214 5.427 -16.008 1.00 83.31 84 SER A CA 1
ATOM 626 C C . SER A 1 84 ? -0.225 5.432 -17.478 1.00 83.31 84 SER A C 1
ATOM 628 O O . SER A 1 84 ? 0.086 4.490 -18.201 1.00 83.31 84 SER A O 1
ATOM 630 N N . ASN A 1 85 ? -0.914 6.488 -17.922 1.00 82.81 85 ASN A N 1
ATOM 631 C CA . ASN A 1 85 ? -1.375 6.670 -19.300 1.00 82.81 85 ASN A CA 1
ATOM 632 C C . ASN A 1 85 ? -0.425 7.532 -20.158 1.00 82.81 85 ASN A C 1
ATOM 634 O O . ASN A 1 85 ? -0.658 7.685 -21.358 1.00 82.81 85 ASN A O 1
ATOM 638 N N . GLU A 1 86 ? 0.621 8.123 -19.574 1.00 79.94 86 GLU A N 1
ATOM 639 C CA . GLU A 1 86 ? 1.569 8.982 -20.290 1.00 79.94 86 GLU A CA 1
ATOM 640 C C . GLU A 1 86 ? 2.576 8.153 -21.103 1.00 79.94 86 GLU A C 1
ATOM 642 O O . GLU A 1 86 ? 3.652 7.818 -20.617 1.00 79.94 86 GLU A O 1
ATOM 647 N N . GLY A 1 87 ? 2.232 7.868 -22.365 1.00 69.19 87 GLY A N 1
ATOM 648 C CA . GLY A 1 87 ? 3.166 7.405 -23.401 1.00 69.19 87 GLY A CA 1
ATOM 649 C C . GLY A 1 87 ? 3.907 6.086 -23.109 1.00 69.19 87 GLY A C 1
ATOM 650 O O . GLY A 1 87 ? 3.596 5.371 -22.158 1.00 69.19 87 GLY A O 1
ATOM 651 N N . PRO A 1 88 ? 4.875 5.702 -23.962 1.00 72.62 88 PRO A N 1
ATOM 652 C CA . PRO A 1 88 ? 5.662 4.499 -23.731 1.00 72.62 88 PRO A CA 1
ATOM 653 C C . PRO A 1 88 ? 6.599 4.701 -22.529 1.00 72.62 88 PRO A C 1
ATOM 655 O O . PRO A 1 88 ? 7.430 5.608 -22.516 1.00 72.62 88 PRO A O 1
ATOM 658 N N . ASN A 1 89 ? 6.492 3.822 -21.531 1.00 83.69 89 ASN A N 1
ATOM 659 C CA . ASN A 1 89 ? 7.249 3.876 -20.275 1.00 83.69 89 ASN A CA 1
ATOM 660 C C . ASN A 1 89 ? 8.694 3.369 -20.423 1.00 83.69 89 ASN A C 1
ATOM 662 O O . ASN A 1 89 ? 9.159 2.573 -19.614 1.00 83.69 89 ASN A O 1
ATOM 666 N N . VAL A 1 90 ? 9.410 3.806 -21.459 1.00 86.94 90 VAL A N 1
ATOM 667 C CA . VAL A 1 90 ? 10.772 3.341 -21.759 1.00 86.94 90 VAL A CA 1
ATOM 668 C C . VAL A 1 90 ? 11.782 4.024 -20.843 1.00 86.94 90 VAL A C 1
ATOM 670 O O . VAL A 1 90 ? 11.798 5.250 -20.726 1.00 86.94 90 VAL A O 1
ATOM 673 N N . ARG A 1 91 ? 12.659 3.230 -20.223 1.00 86.31 91 ARG A N 1
ATOM 674 C CA . ARG A 1 91 ? 13.768 3.719 -19.400 1.00 86.31 91 ARG A CA 1
ATOM 675 C C . ARG A 1 91 ? 15.028 3.834 -20.251 1.00 86.31 91 ARG A C 1
ATOM 677 O O 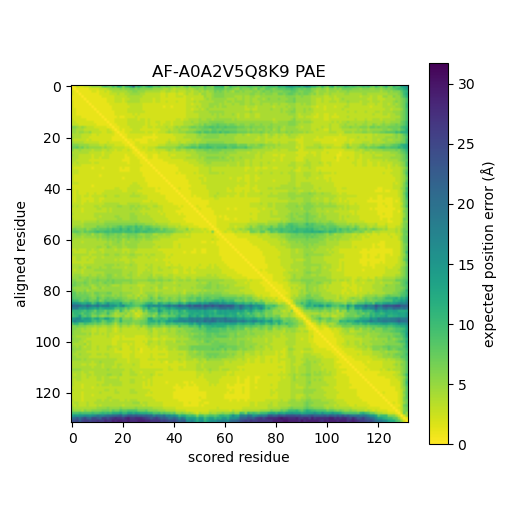. ARG A 1 91 ? 15.648 2.830 -20.582 1.00 86.31 91 ARG A O 1
ATOM 684 N N . ALA A 1 92 ? 15.409 5.063 -20.594 1.00 80.69 92 ALA A N 1
ATOM 685 C CA . ALA A 1 92 ? 16.627 5.333 -21.352 1.00 80.69 92 ALA A CA 1
ATOM 686 C C . ALA A 1 92 ? 17.827 5.567 -20.417 1.00 80.69 92 ALA A C 1
ATOM 688 O O . ALA A 1 92 ? 17.809 6.489 -19.603 1.00 80.69 92 ALA A O 1
ATOM 689 N N . GLY A 1 93 ? 18.882 4.766 -20.589 1.00 81.62 93 GLY A N 1
ATOM 690 C CA . GLY A 1 93 ? 20.160 4.925 -19.889 1.00 81.62 93 GLY A CA 1
ATOM 691 C C . GLY A 1 93 ? 20.158 4.473 -18.425 1.00 81.62 93 GLY A C 1
ATOM 692 O O . GLY A 1 93 ? 19.150 4.016 -17.882 1.00 81.62 93 GLY A O 1
ATOM 693 N N . GLU A 1 94 ? 21.323 4.596 -17.787 1.00 81.56 94 GLU A N 1
ATOM 694 C CA . GLU A 1 94 ? 21.455 4.364 -16.350 1.00 81.56 94 GLU A CA 1
ATOM 695 C C . GLU A 1 94 ? 20.888 5.550 -15.570 1.00 81.56 94 GLU A C 1
ATOM 697 O O . GLU A 1 94 ? 21.229 6.708 -15.816 1.00 81.56 94 GLU A O 1
ATOM 702 N N . ILE A 1 95 ? 20.015 5.251 -14.612 1.00 87.81 95 ILE A N 1
ATOM 703 C CA . ILE A 1 95 ? 19.385 6.244 -13.746 1.00 87.81 95 ILE A CA 1
ATOM 704 C C . ILE A 1 95 ? 19.649 5.907 -12.287 1.00 87.81 95 ILE A C 1
ATOM 706 O O . ILE A 1 95 ? 19.845 4.751 -11.915 1.00 87.81 95 ILE A O 1
ATOM 710 N N . SER A 1 96 ? 19.597 6.924 -11.431 1.00 88.81 96 SER A N 1
ATOM 711 C CA . SER A 1 96 ? 19.694 6.701 -9.990 1.00 88.81 96 SER A CA 1
ATOM 712 C C . SER A 1 96 ? 18.459 5.970 -9.444 1.00 88.81 96 SER A C 1
ATOM 714 O O . SER A 1 96 ? 17.347 6.120 -9.954 1.00 88.81 96 SER A O 1
ATOM 716 N N . ALA A 1 97 ? 18.633 5.242 -8.338 1.00 86.12 97 ALA A N 1
ATOM 717 C CA . ALA A 1 97 ? 17.543 4.581 -7.612 1.00 86.12 97 ALA A CA 1
ATOM 718 C C . ALA A 1 97 ? 16.397 5.543 -7.257 1.00 86.12 97 ALA A C 1
ATOM 720 O O . ALA A 1 97 ? 15.221 5.212 -7.397 1.00 86.12 97 ALA A O 1
ATOM 721 N N . PHE A 1 98 ? 16.746 6.759 -6.837 1.00 87.19 98 PHE A N 1
ATOM 722 C CA . PHE A 1 98 ? 15.775 7.790 -6.493 1.00 87.19 98 PHE A CA 1
ATOM 723 C C . PHE A 1 98 ? 14.961 8.242 -7.713 1.00 87.19 98 PHE A C 1
ATOM 725 O O . PHE A 1 98 ? 13.736 8.324 -7.647 1.00 87.19 98 PHE A O 1
ATOM 732 N N . GLN A 1 99 ? 15.626 8.464 -8.849 1.00 88.31 99 GLN A N 1
ATOM 733 C CA . GLN A 1 99 ? 14.962 8.822 -10.101 1.00 88.31 99 GLN A CA 1
ATOM 734 C C . GLN A 1 99 ? 14.060 7.688 -10.609 1.00 88.31 99 GLN A C 1
ATOM 736 O O . GLN A 1 99 ? 12.953 7.945 -11.078 1.00 88.31 99 GLN A O 1
ATOM 741 N N . ALA A 1 100 ? 14.491 6.431 -10.458 1.00 88.44 100 ALA A N 1
ATOM 742 C CA . ALA A 1 100 ? 13.685 5.264 -10.804 1.00 88.44 100 ALA A CA 1
ATOM 743 C C . ALA A 1 100 ? 12.383 5.203 -9.987 1.00 88.44 100 ALA A C 1
ATOM 745 O O . ALA A 1 100 ? 11.315 4.995 -10.558 1.00 88.44 100 ALA A O 1
ATOM 746 N N . MET A 1 101 ? 12.443 5.454 -8.673 1.00 86.62 101 MET A N 1
ATOM 747 C CA . MET A 1 101 ? 11.245 5.514 -7.824 1.00 86.62 101 MET A CA 1
ATOM 748 C C . MET A 1 101 ? 10.271 6.622 -8.242 1.00 86.62 101 MET A C 1
ATOM 750 O O . MET A 1 101 ? 9.064 6.403 -8.220 1.00 86.62 101 MET A O 1
ATOM 754 N N . GLN A 1 102 ? 10.778 7.801 -8.614 1.00 87.94 102 GLN A N 1
ATOM 755 C CA . GLN A 1 102 ? 9.932 8.932 -9.013 1.00 87.94 102 GLN A CA 1
ATOM 756 C C . GLN A 1 102 ? 9.207 8.696 -10.339 1.00 87.94 102 GLN A C 1
ATOM 758 O O . GLN A 1 102 ? 8.083 9.159 -10.517 1.00 87.94 102 GLN A O 1
ATOM 763 N N . LEU A 1 103 ? 9.855 7.996 -11.271 1.00 89.00 103 LEU A N 1
ATOM 764 C CA . LEU A 1 103 ? 9.329 7.755 -12.614 1.00 89.00 103 LEU A CA 1
ATOM 765 C C . LEU A 1 103 ? 8.556 6.441 -12.740 1.00 89.00 103 LEU A C 1
ATOM 767 O O . LEU A 1 103 ? 7.969 6.198 -13.795 1.00 89.00 103 LEU A O 1
ATOM 771 N N . GLY A 1 104 ? 8.559 5.617 -11.690 1.00 89.62 104 GLY A N 1
ATOM 772 C CA . GLY A 1 104 ? 7.958 4.293 -11.677 1.00 89.62 104 GLY A CA 1
ATOM 773 C C . GLY A 1 104 ? 6.458 4.298 -11.961 1.00 89.62 104 GLY A C 1
ATOM 774 O O . GLY A 1 104 ? 5.705 5.119 -11.438 1.00 89.62 104 GLY A O 1
ATOM 775 N N . VAL A 1 105 ? 6.022 3.335 -12.769 1.00 92.81 105 VAL A N 1
ATOM 776 C CA . VAL A 1 105 ? 4.631 3.178 -13.188 1.00 92.81 105 VAL A CA 1
ATOM 777 C C . VAL A 1 105 ? 4.086 1.859 -12.670 1.00 92.81 105 VAL A C 1
ATOM 779 O O . VAL A 1 105 ? 4.595 0.783 -12.986 1.00 92.81 105 VAL A O 1
ATOM 782 N N . ALA A 1 106 ? 3.034 1.952 -11.860 1.00 90.94 106 ALA A N 1
ATOM 783 C CA . ALA A 1 106 ? 2.270 0.803 -11.397 1.00 90.94 106 ALA A CA 1
ATOM 784 C C . ALA A 1 106 ? 1.048 0.577 -12.297 1.00 90.94 106 ALA A C 1
ATOM 786 O O . ALA A 1 106 ? 0.496 1.541 -12.832 1.00 90.94 106 ALA A O 1
ATOM 787 N N . PRO A 1 107 ? 0.584 -0.673 -12.451 1.00 91.31 107 PRO A N 1
ATOM 788 C CA . PRO A 1 107 ? -0.594 -0.947 -13.256 1.00 91.31 107 PRO A CA 1
ATOM 789 C C . PRO A 1 107 ? -1.842 -0.300 -12.640 1.00 91.31 107 PRO A C 1
ATOM 791 O O . PRO A 1 107 ? -2.014 -0.281 -11.422 1.00 91.31 107 PRO A O 1
ATOM 794 N N . ILE A 1 108 ? -2.750 0.186 -13.491 1.00 91.44 108 ILE A N 1
ATOM 795 C CA . ILE A 1 108 ? -3.925 0.982 -13.086 1.00 91.44 108 ILE A CA 1
ATOM 796 C C . ILE A 1 108 ? -4.765 0.295 -12.001 1.00 91.44 108 ILE A C 1
ATOM 798 O O . ILE A 1 108 ? -5.201 0.937 -11.044 1.00 91.44 108 ILE A O 1
ATOM 802 N N . TRP A 1 109 ? -4.965 -1.019 -12.117 1.00 92.50 109 TRP A N 1
ATOM 803 C CA . TRP A 1 109 ? -5.746 -1.785 -11.145 1.00 92.50 109 TRP A CA 1
ATOM 804 C C . TRP A 1 109 ? -5.137 -1.746 -9.737 1.00 92.50 109 TRP A C 1
ATOM 806 O O . TRP A 1 109 ? -5.874 -1.795 -8.755 1.00 92.50 109 TRP A O 1
ATOM 816 N N . MET A 1 110 ? -3.811 -1.625 -9.619 1.00 92.88 110 MET A N 1
ATOM 817 C CA . MET A 1 110 ? -3.119 -1.593 -8.332 1.00 92.88 110 MET A CA 1
ATOM 818 C C . MET A 1 110 ? -3.401 -0.289 -7.588 1.00 92.88 110 MET A C 1
ATOM 820 O O . MET A 1 110 ? -3.605 -0.319 -6.375 1.00 92.88 110 MET A O 1
ATOM 824 N N . HIS A 1 111 ? -3.495 0.837 -8.307 1.00 90.81 111 HIS A N 1
ATOM 825 C CA . HIS A 1 111 ? -3.885 2.119 -7.713 1.00 90.81 111 HIS A CA 1
ATOM 826 C C . HIS A 1 111 ? -5.258 2.004 -7.056 1.00 90.81 111 HIS A C 1
ATOM 828 O O . HIS A 1 111 ? -5.405 2.359 -5.896 1.00 90.81 111 HIS A O 1
ATOM 834 N N . LEU A 1 112 ? -6.232 1.403 -7.742 1.00 92.06 112 LEU A N 1
ATOM 835 C CA . LEU A 1 112 ? -7.586 1.212 -7.209 1.00 92.06 112 LEU A CA 1
ATOM 836 C C . LEU A 1 112 ? -7.653 0.176 -6.078 1.00 92.06 112 LEU A C 1
ATOM 838 O O . LEU A 1 112 ? -8.468 0.305 -5.163 1.00 92.06 112 LEU A O 1
ATOM 842 N N . LEU A 1 113 ? -6.800 -0.848 -6.123 1.00 94.25 113 LEU A N 1
ATOM 843 C CA . LEU A 1 113 ? -6.759 -1.893 -5.107 1.00 94.25 113 LEU A CA 1
ATOM 844 C C . LEU A 1 113 ? -6.158 -1.394 -3.783 1.00 94.25 113 LEU A C 1
ATOM 846 O O . LEU A 1 113 ? -6.621 -1.792 -2.714 1.00 94.25 113 LEU A O 1
ATOM 850 N N . ASN A 1 114 ? -5.155 -0.514 -3.832 1.00 92.62 114 ASN A N 1
ATOM 851 C CA . ASN A 1 114 ? -4.431 -0.042 -2.649 1.00 92.62 114 ASN A CA 1
ATOM 852 C C . ASN A 1 114 ? -5.340 0.585 -1.566 1.00 92.62 114 ASN A C 1
ATOM 854 O O . ASN A 1 114 ? -5.227 0.177 -0.407 1.00 92.62 114 ASN A O 1
ATOM 858 N N . PRO A 1 115 ? -6.274 1.508 -1.879 1.00 94.62 115 PRO A N 1
ATOM 859 C CA . PRO A 1 115 ? -7.215 2.052 -0.899 1.00 94.62 115 PRO A CA 1
ATOM 860 C C . PRO A 1 115 ? -8.111 0.977 -0.275 1.00 94.62 115 PRO A C 1
ATOM 862 O O . PRO A 1 115 ? -8.361 1.000 0.931 1.00 94.62 115 PRO A O 1
ATOM 865 N N . VAL A 1 116 ? -8.558 0.006 -1.080 1.00 96.19 116 VAL A N 1
ATOM 866 C CA . VAL A 1 116 ? -9.410 -1.102 -0.623 1.00 96.19 116 VAL A CA 1
ATOM 867 C C . VAL A 1 116 ? -8.641 -2.012 0.331 1.00 96.19 116 VAL A C 1
ATOM 869 O O . VAL A 1 116 ? -9.140 -2.331 1.411 1.00 96.19 116 VAL A O 1
ATOM 872 N N . LEU A 1 117 ? -7.407 -2.384 -0.017 1.00 96.00 117 LEU A N 1
ATOM 873 C CA . LEU A 1 117 ? -6.539 -3.177 0.855 1.00 96.00 117 LEU A CA 1
ATOM 874 C C . LEU A 1 117 ? -6.164 -2.424 2.130 1.00 96.00 117 LEU A C 1
ATOM 876 O O . LEU A 1 117 ? -6.159 -3.023 3.203 1.00 96.00 117 LEU A O 1
ATOM 880 N N . GLY A 1 118 ? -5.907 -1.118 2.043 1.00 95.62 118 GLY A N 1
ATOM 881 C CA . GLY A 1 118 ? -5.654 -0.276 3.209 1.00 95.62 118 GLY A CA 1
ATOM 882 C C . GLY A 1 118 ? -6.834 -0.292 4.182 1.00 95.62 118 GLY A C 1
ATOM 883 O O . GLY A 1 118 ? -6.665 -0.565 5.369 1.00 95.62 118 GLY A O 1
ATOM 884 N N . ALA A 1 119 ? -8.050 -0.088 3.677 1.00 97.06 119 ALA A N 1
ATOM 885 C CA . ALA A 1 119 ? -9.263 -0.156 4.485 1.00 97.06 119 ALA A CA 1
ATOM 886 C C . ALA A 1 119 ? -9.504 -1.554 5.074 1.00 97.06 119 ALA A C 1
ATOM 888 O O . ALA A 1 119 ? -9.792 -1.679 6.265 1.00 97.06 119 ALA A O 1
ATOM 889 N N . ALA A 1 120 ? -9.334 -2.609 4.273 1.00 97.19 120 ALA A N 1
ATOM 890 C CA . ALA A 1 120 ? -9.462 -3.989 4.732 1.00 97.19 120 ALA A CA 1
ATOM 891 C C . ALA A 1 120 ? -8.456 -4.313 5.848 1.00 97.19 120 ALA A C 1
ATOM 893 O O . ALA A 1 120 ? -8.838 -4.878 6.873 1.00 97.19 120 ALA A O 1
ATOM 894 N N . GLY A 1 121 ? -7.195 -3.902 5.690 1.00 96.75 121 GLY A N 1
ATOM 895 C CA . GLY A 1 121 ? -6.151 -4.078 6.696 1.00 96.75 121 GLY A CA 1
ATOM 896 C C . GLY A 1 121 ? -6.469 -3.336 7.993 1.00 96.75 121 GLY A C 1
ATOM 897 O O . GLY A 1 121 ? -6.362 -3.919 9.070 1.00 96.75 121 GLY A O 1
ATOM 898 N N . ILE A 1 122 ? -6.956 -2.094 7.908 1.00 96.62 122 ILE A N 1
ATOM 899 C CA . ILE A 1 122 ? -7.400 -1.317 9.077 1.00 96.62 122 ILE A CA 1
ATOM 900 C C . ILE A 1 122 ? -8.525 -2.040 9.821 1.00 96.62 122 ILE A C 1
ATOM 902 O O . ILE A 1 122 ? -8.445 -2.229 11.034 1.00 96.62 122 ILE A O 1
ATOM 906 N N . LEU A 1 123 ? -9.571 -2.477 9.117 1.00 96.75 123 LEU A N 1
ATOM 907 C CA . LEU A 1 123 ? -10.697 -3.171 9.747 1.00 96.75 123 LEU A CA 1
ATOM 908 C C . LEU A 1 123 ? -10.268 -4.507 10.365 1.00 96.75 123 LEU A C 1
ATOM 910 O O . LEU A 1 123 ? -10.711 -4.844 11.464 1.00 96.75 123 LEU A O 1
ATOM 914 N N . LEU A 1 124 ? -9.382 -5.246 9.694 1.00 96.44 124 LEU A N 1
ATOM 915 C CA . LEU A 1 124 ? -8.819 -6.490 10.210 1.00 96.44 124 LEU A CA 1
ATOM 916 C C . LEU A 1 124 ? -8.019 -6.243 11.495 1.00 96.44 124 LEU A C 1
ATOM 918 O O . LEU A 1 124 ? -8.292 -6.871 12.517 1.00 96.44 124 LEU A O 1
ATOM 922 N N . GLY A 1 125 ? -7.087 -5.289 11.477 1.00 94.62 125 GLY A N 1
ATOM 923 C CA . GLY A 1 125 ? -6.280 -4.937 12.644 1.00 94.62 125 GLY A CA 1
ATOM 924 C C . GLY A 1 125 ? -7.110 -4.418 13.813 1.00 94.62 125 GLY A C 1
ATOM 925 O O . GLY A 1 125 ? -6.857 -4.778 14.963 1.00 94.62 125 GLY A O 1
ATOM 926 N N . ALA A 1 126 ? -8.158 -3.646 13.526 1.00 94.19 126 ALA A N 1
ATOM 927 C CA . ALA A 1 126 ? -9.104 -3.200 14.535 1.00 94.19 126 ALA A CA 1
ATOM 928 C C . ALA A 1 126 ? -9.849 -4.378 15.188 1.00 94.19 126 ALA A C 1
ATOM 930 O O . ALA A 1 126 ? -9.985 -4.392 16.406 1.00 94.19 126 ALA A O 1
ATOM 931 N N . ARG A 1 127 ? -10.258 -5.403 14.420 1.00 92.19 127 ARG A N 1
ATOM 932 C CA . ARG A 1 127 ? -10.897 -6.619 14.968 1.00 92.19 127 ARG A CA 1
ATOM 933 C C . ARG A 1 127 ? -9.957 -7.496 15.791 1.00 92.19 127 ARG A C 1
ATOM 935 O O . ARG A 1 127 ? -10.415 -8.193 16.692 1.00 92.19 127 ARG A O 1
ATOM 942 N N . MET A 1 128 ? -8.656 -7.486 15.493 1.00 93.06 128 MET A N 1
ATOM 943 C CA . MET A 1 128 ? -7.661 -8.222 16.286 1.00 93.06 128 MET A CA 1
ATOM 944 C C . MET A 1 128 ? -7.558 -7.669 17.709 1.00 93.06 128 MET A C 1
ATOM 946 O O . MET A 1 128 ? -7.283 -8.413 18.654 1.00 93.06 128 MET A O 1
ATOM 950 N N . LYS A 1 129 ? -7.815 -6.367 17.889 1.00 86.88 129 LYS A N 1
ATOM 951 C CA . LYS A 1 129 ? -8.040 -5.816 19.216 1.00 86.88 129 LYS A CA 1
ATOM 952 C C . LYS A 1 129 ? -9.447 -6.217 19.647 1.00 86.88 129 LYS A C 1
ATOM 954 O O . LYS A 1 129 ? -10.423 -5.677 19.146 1.00 86.88 129 LYS A O 1
ATOM 959 N N . LYS A 1 130 ? -9.552 -7.147 20.602 1.00 66.94 130 LYS A N 1
ATOM 960 C CA . LYS A 1 130 ? -10.811 -7.437 21.305 1.00 66.94 130 LYS A CA 1
ATOM 961 C C . LYS A 1 130 ? -11.273 -6.160 22.020 1.00 66.94 130 LYS A C 1
ATOM 963 O O . LYS A 1 130 ? -10.898 -5.924 23.167 1.00 66.94 130 LYS A O 1
ATOM 968 N N . THR A 1 131 ? -11.982 -5.277 21.328 1.00 59.50 131 THR A N 1
ATOM 969 C CA . THR A 1 131 ? -12.768 -4.226 21.967 1.00 59.50 131 THR A CA 1
ATOM 970 C C . THR A 1 131 ? -13.987 -4.926 22.543 1.00 59.50 131 THR A C 1
ATOM 972 O O . THR A 1 131 ? -14.769 -5.487 21.775 1.00 59.50 131 THR A O 1
ATOM 975 N N . LEU A 1 132 ? -14.020 -4.990 23.877 1.00 47.06 132 LEU A N 1
ATOM 976 C CA . LEU A 1 132 ? -15.130 -5.481 24.695 1.00 47.06 132 LEU A CA 1
ATOM 977 C C . LEU A 1 132 ? -16.465 -4.883 24.245 1.00 47.06 132 LEU A C 1
ATOM 979 O O . LEU A 1 132 ? -16.468 -3.672 23.924 1.00 47.06 132 LEU A O 1
#

Foldseek 3Di:
DVVVLVVVLVVVDVVCDLPQQADPQFLEGDPVVLVVCLCSLLVVLLVVLLVQCVVVLDLVSLLVVLVVLLVVLVVVLVVLVVLLPPPGRGHPDDDDSVVSVVSHHYDSVSSNVSSVSSSVSNSNSSVVPPSD

pLDDT: mean 90.65, std 7.01, range [47.06, 97.44]

Secondary structure (DSSP, 8-state):
-HHHHHHHHHHHHHHH-HHHHB-TTBSBBPHHHHHHHHHHHHHHHHHHHHHHHHHH--HHHHHHHHHHHHHHHHHHHHHHHHHHTSS--B--S---HHHHHHH-B--HHHHHHHHHHHHHHHHHHHHHS---

Radius of gyration: 16.64 Å; Cα contacts (8 Å, |Δi|>4): 152; chains: 1; bounding box: 39×21×48 Å

Sequence (132 aa):
MAILITIIFIAAFLVLGIERAFQPDSYEISALWIGISLVIGFGSAIPGGYVCAAISRNWRACQVLAVVVVVLGLLLCLPAIQRSNEGPNVRAGEISAFQAMQLGVAPIWMHLLNPVLGAAGILLGARMKKTL

Solvent-accessible surface area (backbone atoms only — not comparable to full-atom values): 6992 Å² total; per-residue (Å²): 106,71,69,59,52,53,51,50,53,52,51,54,44,67,74,52,35,67,79,50,38,22,39,84,64,29,30,37,53,17,73,64,37,51,53,52,49,51,51,53,49,31,60,53,21,19,60,54,15,26,52,44,26,69,72,63,64,35,72,67,61,42,52,52,51,23,50,51,41,31,54,54,35,56,63,60,28,53,65,52,46,52,58,55,66,58,72,84,56,65,47,81,78,92,73,54,70,70,58,49,64,74,61,46,32,63,61,64,68,55,50,65,43,49,20,53,40,34,22,50,19,18,51,51,21,24,61,70,42,81,67,126